Protein AF-A0A177AXA6-F1 (afdb_monomer_lite)

pLDDT: mean 79.51, std 19.59, range [40.03, 97.81]

Foldseek 3Di:
DDDDPDDPPPDQFLVVLVVVVVADQVVCVVVVAWDDGRFKIWGWWWWDDPQDTAIWIWMGGRVQQKIKTWHDDDPPPPDPGPIDIDGLVQWDAKFWDQDPVVVVVPDDPPDDDDRVVRVVVVVVVVPPPFRKIWMWTHTPVDIIIIIDRDPSVVVSVRSSSVVSVD

Structure (mmCIF, N/CA/C/O backbone):
data_AF-A0A177AXA6-F1
#
_entry.id   AF-A0A177AXA6-F1
#
loop_
_atom_site.group_PDB
_atom_site.id
_atom_site.type_symbol
_atom_site.label_atom_id
_atom_site.label_alt_id
_atom_site.label_comp_id
_atom_site.label_asym_id
_atom_site.label_entity_id
_atom_site.label_seq_id
_atom_site.pdbx_PDB_ins_code
_atom_site.Cartn_x
_atom_site.Cartn_y
_atom_site.Cartn_z
_atom_site.occupancy
_atom_site.B_iso_or_equiv
_atom_site.auth_seq_id
_atom_site.auth_comp_id
_atom_site.auth_asym_id
_atom_site.auth_atom_id
_atom_site.pdbx_PDB_model_num
ATOM 1 N N . LYS A 1 1 ? -30.230 -1.602 39.740 1.00 55.19 1 LYS A N 1
ATOM 2 C CA . LYS A 1 1 ? -29.034 -0.930 39.176 1.00 55.19 1 LYS A CA 1
ATOM 3 C C . LYS A 1 1 ? -28.275 -1.973 38.372 1.00 55.19 1 LYS A C 1
ATOM 5 O O . LYS A 1 1 ? -27.592 -2.794 38.962 1.00 55.19 1 LYS A O 1
ATOM 10 N N . SER A 1 2 ? -28.509 -2.015 37.066 1.00 48.44 2 SER A N 1
ATOM 11 C CA . SER A 1 2 ? -27.969 -3.035 36.165 1.00 48.44 2 SER A CA 1
ATOM 12 C C . SER A 1 2 ? -26.666 -2.500 35.579 1.00 48.44 2 SER A C 1
ATOM 14 O O . SER A 1 2 ? -26.687 -1.547 34.807 1.00 48.44 2 SER A O 1
ATOM 16 N N . SER A 1 3 ? -25.529 -3.045 36.005 1.00 54.12 3 SER A N 1
ATOM 17 C CA . SER A 1 3 ? -24.208 -2.679 35.494 1.00 54.12 3 SER A CA 1
ATOM 18 C C . SER A 1 3 ? -23.996 -3.319 34.123 1.00 54.12 3 SER A C 1
ATOM 20 O O . SER A 1 3 ? -23.671 -4.502 34.022 1.00 54.12 3 SER A O 1
ATOM 22 N N . THR A 1 4 ? -24.191 -2.549 33.057 1.00 54.25 4 THR A N 1
ATOM 23 C CA . THR A 1 4 ? -23.765 -2.930 31.709 1.00 54.25 4 THR A CA 1
ATOM 24 C C . THR A 1 4 ? -22.241 -2.878 31.647 1.00 54.25 4 THR A C 1
ATOM 26 O O . THR A 1 4 ? -21.653 -1.808 31.513 1.00 54.25 4 THR A O 1
ATOM 29 N N . SER A 1 5 ? -21.600 -4.040 31.782 1.00 56.09 5 SER A N 1
ATOM 30 C CA . SER A 1 5 ? -20.187 -4.235 31.455 1.00 56.09 5 SER A CA 1
ATOM 31 C C . SER A 1 5 ? -20.014 -4.012 29.950 1.00 56.09 5 SER A C 1
ATOM 33 O O . SER A 1 5 ? -20.332 -4.879 29.137 1.00 56.09 5 SER A O 1
ATOM 35 N N . SER A 1 6 ? -19.578 -2.814 29.561 1.00 59.69 6 SER A N 1
ATOM 36 C CA . SER A 1 6 ? -19.136 -2.547 28.197 1.00 59.69 6 SER A CA 1
ATOM 37 C C . SER A 1 6 ? -17.802 -3.258 28.007 1.00 59.69 6 SER A C 1
ATOM 39 O O . SER A 1 6 ? -16.778 -2.794 28.515 1.00 59.69 6 SER A O 1
ATOM 41 N N . LYS A 1 7 ? -17.806 -4.400 27.312 1.00 54.41 7 LYS A N 1
ATOM 42 C CA . LYS A 1 7 ? -16.556 -4.996 26.836 1.00 54.41 7 LYS A CA 1
ATOM 43 C C . LYS A 1 7 ? -15.801 -3.928 26.031 1.00 54.41 7 LYS A C 1
ATOM 45 O O . LYS A 1 7 ? -16.439 -3.238 25.229 1.00 54.41 7 LYS A O 1
ATOM 50 N N . PRO A 1 8 ? -14.490 -3.749 26.253 1.00 55.00 8 PRO A N 1
ATOM 51 C CA . PRO A 1 8 ? -13.704 -2.832 25.445 1.00 55.00 8 PRO A CA 1
ATOM 52 C C . PRO A 1 8 ? -13.837 -3.253 23.979 1.00 55.00 8 PRO A C 1
ATOM 54 O O . PRO A 1 8 ? -13.663 -4.424 23.649 1.00 55.00 8 PRO A O 1
ATOM 57 N N . LYS A 1 9 ? -14.211 -2.308 23.109 1.00 68.88 9 LYS A N 1
ATOM 58 C CA . LYS A 1 9 ? -14.113 -2.507 21.662 1.00 68.88 9 LYS A CA 1
ATOM 59 C C . LYS A 1 9 ? -12.630 -2.665 21.360 1.00 68.88 9 LYS A C 1
ATOM 61 O O . LYS A 1 9 ? -11.889 -1.697 21.508 1.00 68.88 9 LYS A O 1
ATOM 66 N N . GLU A 1 10 ? -12.203 -3.871 21.007 1.00 69.31 10 GLU A N 1
ATOM 67 C CA . GLU A 1 10 ? -10.844 -4.100 20.529 1.00 69.31 10 GLU A CA 1
ATOM 68 C C . GLU A 1 10 ? -10.620 -3.207 19.307 1.00 69.31 10 GLU A C 1
ATOM 70 O O . GLU A 1 10 ? -11.315 -3.303 18.295 1.00 69.31 10 GLU A O 1
ATOM 75 N N . THR A 1 11 ? -9.710 -2.248 19.444 1.00 84.44 11 THR A N 1
ATOM 76 C CA . THR A 1 11 ? -9.302 -1.377 18.348 1.00 84.44 11 THR A CA 1
ATOM 77 C C . THR A 1 11 ? -8.280 -2.124 17.508 1.00 84.44 11 THR A C 1
ATOM 79 O O . THR A 1 11 ? -7.268 -2.578 18.041 1.00 84.44 11 THR A O 1
ATOM 82 N N . PHE A 1 12 ? -8.540 -2.241 16.207 1.00 90.00 12 PHE A N 1
ATOM 83 C CA . PHE A 1 12 ? -7.602 -2.820 15.249 1.00 90.00 12 PHE A CA 1
ATOM 84 C C . PHE A 1 12 ? -6.217 -2.160 15.358 1.00 90.00 12 PHE A C 1
ATOM 86 O O . PHE A 1 12 ? -6.114 -0.933 15.417 1.00 90.00 12 PHE A O 1
ATOM 93 N N . SER A 1 13 ? -5.170 -2.987 15.356 1.00 94.75 13 SER A N 1
ATOM 94 C CA . SER A 1 13 ? -3.766 -2.574 15.341 1.00 94.75 13 SER A CA 1
ATOM 95 C C . SER A 1 13 ? -3.093 -3.166 14.108 1.00 94.75 13 SER A C 1
ATOM 97 O O . SER A 1 13 ? -2.923 -4.383 14.002 1.00 94.75 13 SER A O 1
ATOM 99 N N . LEU A 1 14 ? -2.686 -2.296 13.184 1.00 95.12 14 LEU A N 1
ATOM 100 C CA . LEU A 1 14 ? -1.983 -2.668 11.962 1.00 95.12 14 LEU A CA 1
ATOM 101 C C . LEU A 1 14 ? -0.643 -3.334 12.283 1.00 95.12 14 LEU A C 1
ATOM 103 O O . LEU A 1 14 ? -0.285 -4.327 11.663 1.00 95.12 14 LEU A O 1
ATOM 107 N N . ILE A 1 15 ? 0.084 -2.834 13.285 1.00 95.75 15 ILE A N 1
ATOM 108 C CA . ILE A 1 15 ? 1.371 -3.410 13.693 1.00 95.75 15 ILE A CA 1
ATOM 109 C C . ILE A 1 15 ? 1.182 -4.850 14.176 1.00 95.75 15 ILE A C 1
ATOM 111 O O . ILE A 1 15 ? 1.921 -5.739 13.752 1.00 95.75 15 ILE A O 1
ATOM 115 N N . ASN A 1 16 ? 0.189 -5.096 15.034 1.00 95.44 16 ASN A N 1
ATOM 116 C CA . ASN A 1 16 ? -0.087 -6.443 15.527 1.00 95.44 16 ASN A CA 1
ATOM 117 C C . ASN A 1 16 ? -0.559 -7.361 14.400 1.00 95.44 16 ASN A C 1
ATOM 119 O O . ASN A 1 16 ? -0.058 -8.478 14.297 1.00 95.44 16 ASN A O 1
ATOM 123 N N . TYR A 1 17 ? -1.444 -6.872 13.525 1.00 95.38 17 TYR A N 1
ATOM 124 C CA . TYR A 1 17 ? -1.865 -7.599 12.331 1.00 95.38 17 TYR A CA 1
ATOM 125 C C . TYR A 1 17 ? -0.646 -8.037 11.507 1.00 95.38 17 TYR A C 1
ATOM 127 O O . TYR A 1 17 ? -0.452 -9.222 11.271 1.00 95.38 17 TYR A O 1
ATOM 135 N N . LEU A 1 18 ? 0.260 -7.123 11.160 1.00 96.19 18 LEU A N 1
ATOM 136 C CA . LEU A 1 18 ? 1.423 -7.450 10.331 1.00 96.19 18 LEU A CA 1
ATOM 137 C C . LEU A 1 18 ? 2.415 -8.398 11.016 1.00 96.19 18 LEU A C 1
ATOM 139 O O . LEU A 1 18 ? 2.984 -9.269 10.356 1.00 96.19 18 LEU A O 1
ATOM 143 N N . LYS A 1 19 ? 2.594 -8.281 12.336 1.00 95.44 19 LYS A N 1
ATOM 144 C CA . LYS A 1 19 ? 3.411 -9.224 13.113 1.00 95.44 19 LYS A CA 1
ATOM 145 C C . LYS A 1 19 ? 2.839 -10.643 13.077 1.00 95.44 19 LYS A C 1
ATOM 147 O O . LYS A 1 19 ? 3.616 -11.589 12.989 1.00 95.44 19 LYS A O 1
ATOM 152 N N . LEU A 1 20 ? 1.511 -10.804 13.089 1.00 95.25 20 LEU A N 1
ATOM 153 C CA . LEU A 1 20 ? 0.863 -12.118 12.950 1.00 95.25 20 LEU A CA 1
ATOM 154 C C . LEU A 1 20 ? 1.142 -12.765 11.584 1.00 95.25 20 LEU A C 1
ATOM 156 O O . LEU A 1 20 ? 1.255 -13.985 11.505 1.00 95.25 20 LEU A O 1
ATOM 160 N N . PHE A 1 21 ? 1.329 -11.959 10.536 1.00 94.38 21 PHE A N 1
ATOM 161 C CA . PHE A 1 21 ? 1.751 -12.415 9.204 1.00 94.38 21 PHE A CA 1
ATOM 162 C C . PHE A 1 21 ? 3.278 -12.586 9.066 1.00 94.38 21 PHE A C 1
ATOM 164 O O . PHE A 1 21 ? 3.773 -12.901 7.985 1.00 94.38 21 PHE A O 1
ATOM 171 N N . GLY A 1 22 ? 4.040 -12.414 10.152 1.00 95.62 22 GLY A N 1
ATOM 172 C CA . GLY A 1 22 ? 5.487 -12.643 10.181 1.00 95.62 22 GLY A CA 1
ATOM 173 C C . GLY A 1 22 ? 6.335 -11.488 9.641 1.00 95.62 22 GLY A C 1
ATOM 174 O O . GLY A 1 22 ? 7.523 -11.680 9.378 1.00 95.62 22 GLY A O 1
ATOM 175 N N . HIS A 1 23 ? 5.768 -10.288 9.477 1.00 94.69 23 HIS A N 1
ATOM 176 C CA . HIS A 1 23 ? 6.529 -9.120 9.024 1.00 94.69 23 HIS A CA 1
ATOM 177 C C . HIS A 1 23 ? 7.425 -8.557 10.131 1.00 94.69 23 HIS A C 1
ATOM 179 O O . HIS A 1 23 ? 6.971 -8.285 11.244 1.00 94.69 23 HIS A O 1
ATOM 185 N N . ASN A 1 24 ? 8.696 -8.306 9.799 1.00 91.81 24 ASN A N 1
ATOM 186 C CA . ASN A 1 24 ? 9.634 -7.599 10.671 1.00 91.81 24 ASN A CA 1
ATOM 187 C C . ASN A 1 24 ? 9.585 -6.088 10.390 1.00 91.81 24 ASN A C 1
ATOM 189 O O . ASN A 1 24 ? 10.270 -5.592 9.498 1.00 91.81 24 ASN A O 1
ATOM 193 N N . ILE A 1 25 ? 8.742 -5.373 11.138 1.00 91.31 25 ILE A N 1
ATOM 194 C CA . ILE A 1 25 ? 8.475 -3.937 10.949 1.00 91.31 25 ILE A CA 1
ATOM 195 C C . ILE A 1 25 ? 9.743 -3.087 11.090 1.00 91.31 25 ILE A C 1
ATOM 197 O O . ILE A 1 25 ? 9.985 -2.221 10.249 1.00 91.31 25 ILE A O 1
ATOM 201 N N . ASP A 1 26 ? 10.582 -3.391 12.083 1.00 90.06 26 ASP A N 1
ATOM 202 C CA . ASP A 1 26 ? 11.789 -2.617 12.397 1.00 90.06 26 ASP A CA 1
ATOM 203 C C . ASP A 1 26 ? 12.769 -2.583 11.214 1.00 90.06 26 ASP A C 1
ATOM 205 O O . ASP A 1 26 ? 13.405 -1.561 10.944 1.00 90.06 26 ASP A O 1
ATOM 209 N N . LEU A 1 27 ? 12.847 -3.684 10.455 1.00 88.19 27 LEU A N 1
ATOM 210 C CA . LEU A 1 27 ? 13.677 -3.773 9.256 1.00 88.19 27 LEU A CA 1
ATOM 211 C C . LEU A 1 27 ? 13.224 -2.762 8.191 1.00 88.19 27 LEU A C 1
ATOM 213 O O . LEU A 1 27 ? 14.036 -1.973 7.710 1.00 88.19 27 LEU A O 1
ATOM 217 N N . TYR A 1 28 ? 11.929 -2.736 7.866 1.00 86.25 28 TYR A N 1
ATOM 218 C CA . TYR A 1 28 ? 11.390 -1.870 6.812 1.00 86.25 28 TYR A CA 1
ATOM 219 C C . TYR A 1 28 ? 11.507 -0.376 7.141 1.00 86.25 28 TYR A C 1
ATOM 221 O O . TYR A 1 28 ? 11.723 0.438 6.235 1.00 86.25 28 TYR A O 1
ATOM 229 N N . GLU A 1 29 ? 11.383 -0.016 8.423 1.00 86.19 29 GLU A N 1
ATOM 230 C CA . GLU A 1 29 ? 11.567 1.365 8.877 1.00 86.19 29 GLU A CA 1
ATOM 231 C C . GLU A 1 29 ? 13.038 1.789 8.848 1.00 86.19 29 GLU A C 1
ATOM 233 O O . GLU A 1 29 ? 13.343 2.907 8.423 1.00 86.19 29 GLU A O 1
ATOM 238 N N . SER A 1 30 ? 13.959 0.895 9.231 1.00 84.25 30 SER A N 1
ATOM 239 C CA . SER A 1 30 ? 15.403 1.168 9.224 1.00 84.25 30 SER A CA 1
ATOM 240 C C . SER A 1 30 ? 15.963 1.415 7.817 1.00 84.25 30 SER A C 1
ATOM 242 O O . SER A 1 30 ? 16.844 2.255 7.638 1.00 84.25 30 SER A O 1
ATOM 244 N N . GLU A 1 31 ? 15.397 0.755 6.801 1.00 82.44 31 GLU A N 1
ATOM 245 C CA . GLU A 1 31 ? 15.736 0.965 5.388 1.00 82.44 31 GLU A CA 1
ATOM 246 C C . GLU A 1 31 ? 15.109 2.249 4.807 1.00 82.44 31 GLU A C 1
ATOM 248 O O . GLU A 1 31 ? 15.38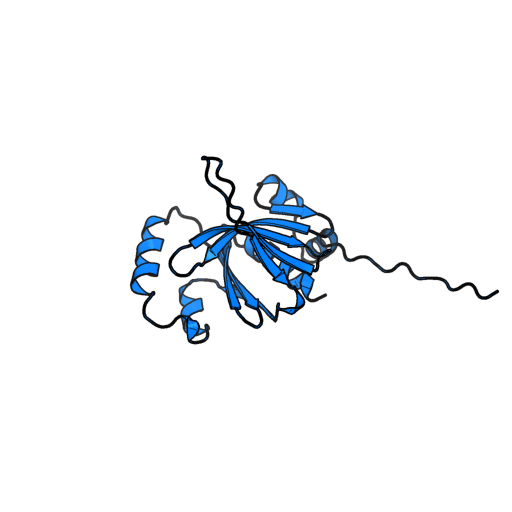2 2.620 3.665 1.00 82.44 31 GLU A O 1
ATOM 253 N N . GLY A 1 32 ? 14.255 2.945 5.570 1.00 80.50 32 GLY A N 1
ATOM 254 C CA . GLY A 1 32 ? 13.596 4.183 5.146 1.00 80.50 32 GLY A CA 1
ATOM 255 C C . GLY A 1 32 ? 12.584 4.000 4.009 1.00 80.50 32 GLY A C 1
ATOM 256 O O . GLY A 1 32 ? 12.179 4.983 3.384 1.00 80.50 32 GLY A O 1
ATOM 257 N N . LEU A 1 33 ? 12.174 2.761 3.727 1.00 78.81 33 LEU A N 1
ATOM 258 C CA . LEU A 1 33 ? 11.265 2.431 2.627 1.00 78.81 33 LEU A CA 1
ATOM 259 C C . LEU A 1 33 ? 9.807 2.719 2.995 1.00 78.81 33 LEU A C 1
ATOM 261 O O . LEU A 1 33 ? 9.030 3.208 2.165 1.00 78.81 33 LEU A O 1
ATOM 265 N N . ILE A 1 34 ? 9.443 2.399 4.238 1.00 91.12 34 ILE A N 1
ATOM 266 C CA . ILE A 1 34 ? 8.083 2.467 4.769 1.00 91.12 34 ILE A CA 1
ATOM 267 C C . ILE A 1 34 ? 8.139 2.968 6.218 1.00 91.12 34 ILE A C 1
ATOM 269 O O . ILE A 1 34 ? 9.089 2.688 6.936 1.00 91.12 34 ILE A O 1
ATOM 273 N N . LYS A 1 35 ? 7.120 3.716 6.648 1.00 94.19 35 LYS A N 1
ATOM 274 C CA . LYS A 1 35 ? 6.851 4.046 8.055 1.00 94.19 35 LYS A CA 1
ATOM 275 C C . LYS A 1 35 ? 5.485 3.503 8.442 1.00 94.19 35 LYS A C 1
ATOM 277 O O . LYS A 1 35 ? 4.517 3.738 7.708 1.00 94.19 35 LYS A O 1
ATOM 282 N N . ILE A 1 36 ? 5.400 2.814 9.574 1.00 95.12 36 ILE A N 1
ATOM 283 C CA . ILE A 1 36 ? 4.192 2.121 10.027 1.00 95.12 36 ILE A CA 1
ATOM 284 C C . ILE A 1 36 ? 3.850 2.587 11.442 1.00 95.12 36 ILE A C 1
ATOM 286 O O . ILE A 1 36 ? 4.673 2.579 12.346 1.00 95.12 36 ILE A O 1
ATOM 290 N N . SER A 1 37 ? 2.602 2.988 11.643 1.00 95.00 37 SER A N 1
ATOM 291 C CA . SER A 1 37 ? 2.006 3.227 12.953 1.00 95.00 37 SER A CA 1
ATOM 292 C C . SER A 1 37 ? 0.809 2.299 13.163 1.00 95.00 37 SER A C 1
ATOM 294 O O . SER A 1 37 ? 0.420 1.548 12.269 1.00 95.00 37 SER A O 1
ATOM 296 N N . GLU A 1 38 ? 0.193 2.369 14.343 1.00 95.00 38 GLU A N 1
ATOM 297 C CA . GLU A 1 38 ? -0.930 1.505 14.737 1.00 95.00 38 GLU A CA 1
ATOM 298 C C . GLU A 1 38 ? -2.090 1.463 13.736 1.00 95.00 38 GLU A C 1
ATOM 300 O O . GLU A 1 38 ? -2.763 0.447 13.616 1.00 95.00 38 GLU A O 1
ATOM 305 N N . THR A 1 39 ? -2.338 2.544 13.000 1.00 95.62 39 THR A N 1
ATOM 306 C CA . THR A 1 39 ? -3.465 2.632 12.060 1.00 95.62 39 THR A CA 1
ATOM 307 C C . THR A 1 39 ? -3.063 3.145 10.687 1.00 95.62 39 THR A C 1
ATOM 309 O O . THR A 1 39 ? -3.929 3.354 9.840 1.00 95.62 39 THR A O 1
ATOM 312 N N . ARG A 1 40 ? -1.773 3.383 10.436 1.00 96.00 40 ARG A N 1
ATOM 313 C CA . ARG A 1 40 ? -1.333 4.056 9.214 1.00 96.00 40 ARG A CA 1
ATOM 314 C C . ARG A 1 40 ? -0.018 3.495 8.705 1.00 96.00 40 ARG A C 1
ATOM 316 O O . ARG A 1 40 ? 0.898 3.243 9.473 1.00 96.00 40 ARG A O 1
ATOM 323 N N . CYS A 1 41 ? 0.101 3.378 7.392 1.00 97.00 41 CYS A N 1
ATOM 324 C CA . CYS A 1 41 ? 1.342 3.048 6.710 1.00 97.00 41 CYS A CA 1
ATOM 325 C C . CYS A 1 41 ? 1.602 4.064 5.595 1.00 97.00 41 CYS A C 1
ATOM 327 O O . CYS A 1 41 ? 0.683 4.453 4.871 1.00 97.00 41 CYS A O 1
ATOM 329 N N . ILE A 1 42 ? 2.848 4.511 5.455 1.00 96.00 42 ILE A N 1
ATOM 330 C CA . ILE A 1 42 ? 3.288 5.386 4.369 1.00 96.00 42 ILE A CA 1
ATOM 331 C C . ILE A 1 42 ? 4.607 4.892 3.791 1.00 96.00 42 ILE A C 1
ATOM 333 O O . ILE A 1 42 ? 5.546 4.615 4.527 1.00 96.00 42 ILE A O 1
ATOM 337 N N . GLY A 1 43 ? 4.718 4.850 2.467 1.00 94.19 43 GLY A N 1
ATOM 338 C CA . GLY A 1 43 ? 5.969 4.485 1.808 1.00 94.19 43 GLY A CA 1
ATOM 339 C C . GLY A 1 43 ? 6.011 4.889 0.345 1.00 94.19 43 GLY A C 1
ATOM 340 O O . GLY A 1 43 ? 4.991 5.246 -0.255 1.00 94.19 43 GLY A O 1
ATOM 341 N N . GLN A 1 44 ? 7.213 4.872 -0.227 1.00 92.00 44 GLN A N 1
ATOM 342 C CA . GLN A 1 44 ? 7.401 5.165 -1.645 1.00 92.00 44 GLN A CA 1
ATOM 343 C C . GLN A 1 44 ? 7.060 3.949 -2.506 1.00 92.00 44 GLN A C 1
ATOM 345 O O . GLN A 1 44 ? 7.421 2.818 -2.190 1.00 92.00 44 GLN A O 1
ATOM 350 N N . ILE A 1 45 ? 6.386 4.199 -3.625 1.00 93.31 45 ILE A N 1
ATOM 351 C CA . ILE A 1 45 ? 6.002 3.175 -4.592 1.00 93.31 45 ILE A CA 1
ATOM 352 C C . ILE A 1 45 ? 6.028 3.732 -6.012 1.00 93.31 45 ILE A C 1
ATOM 354 O O . ILE A 1 45 ? 5.872 4.939 -6.219 1.00 93.31 45 ILE A O 1
ATOM 358 N N . GLU A 1 46 ? 6.166 2.868 -7.011 1.00 93.31 46 GLU A N 1
ATOM 359 C CA . GLU A 1 46 ? 5.932 3.250 -8.399 1.00 93.31 46 GLU A CA 1
ATOM 360 C C . GLU A 1 46 ? 4.518 2.861 -8.820 1.00 93.31 46 GLU A C 1
ATOM 362 O O . GLU A 1 46 ? 4.106 1.711 -8.702 1.00 93.31 46 GLU A O 1
ATOM 367 N N . LYS A 1 47 ? 3.757 3.834 -9.327 1.00 92.88 47 LYS A N 1
ATOM 368 C CA . LYS A 1 47 ? 2.409 3.615 -9.858 1.00 92.88 47 LYS A CA 1
ATOM 369 C C . LYS A 1 47 ? 2.416 3.753 -11.371 1.00 92.88 47 LYS A C 1
ATOM 371 O O . LYS A 1 47 ? 2.913 4.754 -11.902 1.00 92.88 47 LYS A O 1
ATOM 376 N N . ARG A 1 48 ? 1.781 2.809 -12.066 1.00 91.00 48 ARG A N 1
ATOM 377 C CA . ARG A 1 48 ? 1.539 2.920 -13.505 1.00 91.00 48 ARG A CA 1
ATOM 378 C C . ARG A 1 48 ? 0.517 4.028 -13.778 1.00 91.00 48 ARG A C 1
ATOM 380 O O . ARG A 1 48 ? -0.602 4.028 -13.252 1.00 91.00 48 ARG A O 1
ATOM 387 N N . GLY A 1 49 ? 0.928 5.018 -14.566 1.00 87.38 49 GLY A N 1
ATOM 388 C CA . GLY A 1 49 ? 0.033 5.954 -15.245 1.00 87.38 49 GLY A CA 1
ATOM 389 C C . GLY A 1 49 ? -0.275 5.484 -16.667 1.00 87.38 49 GLY A C 1
ATOM 390 O O . GLY A 1 49 ? 0.107 4.387 -17.054 1.00 87.38 49 GLY A O 1
ATOM 391 N N . LYS A 1 50 ? -0.909 6.346 -17.472 1.00 82.12 50 LYS A N 1
ATOM 392 C CA . LYS A 1 50 ? -1.288 6.014 -18.857 1.00 82.12 50 LYS A CA 1
ATOM 393 C C . LYS A 1 50 ? -0.098 5.523 -19.698 1.00 82.12 50 LYS A C 1
ATOM 395 O O . LYS A 1 50 ? -0.177 4.479 -20.323 1.00 82.12 50 LYS A O 1
ATOM 400 N N . HIS A 1 51 ? 1.032 6.229 -19.636 1.00 79.94 51 HIS A N 1
ATOM 401 C CA . HIS A 1 51 ? 2.201 5.910 -20.470 1.00 79.94 51 HIS A CA 1
ATOM 402 C C . HIS A 1 51 ? 3.488 5.656 -19.673 1.00 79.94 51 HIS A C 1
ATOM 404 O O . HIS A 1 51 ? 4.423 5.049 -20.186 1.00 79.94 51 HIS A O 1
ATOM 410 N N . LEU A 1 52 ? 3.546 6.083 -18.408 1.00 85.50 52 LEU A N 1
ATOM 411 C CA . LEU A 1 52 ? 4.781 6.121 -17.622 1.00 85.50 52 LEU A CA 1
ATOM 412 C C . LEU A 1 52 ? 4.565 5.614 -16.199 1.00 85.50 52 LEU A C 1
ATOM 414 O O . LEU A 1 52 ? 3.504 5.829 -15.605 1.00 85.50 52 LEU A O 1
ATOM 418 N N . TRP A 1 53 ? 5.610 5.004 -15.648 1.00 86.94 53 TRP A N 1
ATOM 419 C CA . TRP A 1 53 ? 5.746 4.762 -14.216 1.00 86.94 53 TRP A CA 1
ATOM 420 C C . TRP A 1 53 ? 6.102 6.062 -13.511 1.00 86.94 53 TRP A C 1
ATOM 422 O O . TRP A 1 53 ? 6.882 6.866 -14.022 1.00 86.94 53 TRP A O 1
ATOM 432 N N . ARG A 1 54 ? 5.483 6.312 -12.358 1.00 88.25 54 ARG A N 1
ATOM 433 C CA . ARG A 1 54 ? 5.761 7.506 -11.559 1.00 88.25 54 ARG A CA 1
ATOM 434 C C . ARG A 1 54 ? 5.919 7.118 -10.104 1.00 88.25 54 ARG A C 1
ATOM 436 O O . ARG A 1 54 ? 5.037 6.458 -9.555 1.00 88.25 54 ARG A O 1
ATOM 443 N N . LYS A 1 55 ? 6.984 7.614 -9.477 1.00 90.25 55 LYS A N 1
ATOM 444 C CA . LYS A 1 55 ? 7.158 7.551 -8.027 1.00 90.25 55 LYS A CA 1
ATOM 445 C C . LYS A 1 55 ? 6.033 8.322 -7.333 1.00 90.25 55 LYS A C 1
ATOM 447 O O . LYS A 1 55 ? 5.6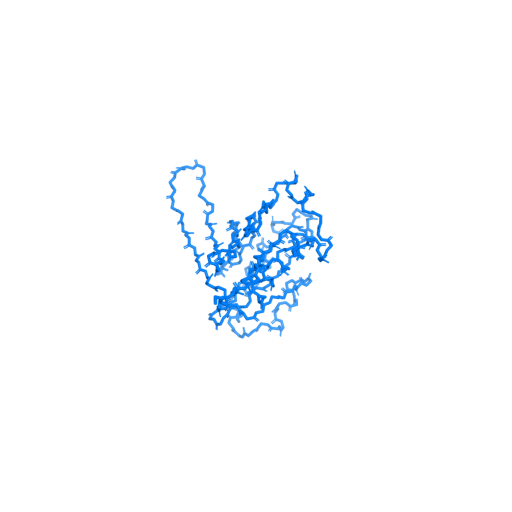78 9.437 -7.736 1.00 90.25 55 LYS A O 1
ATOM 452 N N . LYS A 1 56 ? 5.452 7.704 -6.313 1.00 92.25 56 LYS A N 1
ATOM 453 C CA . LYS A 1 56 ? 4.387 8.230 -5.459 1.00 92.25 56 LYS A CA 1
ATOM 454 C C . LYS A 1 56 ? 4.678 7.854 -4.016 1.00 92.25 56 LYS A C 1
ATOM 456 O O . LYS A 1 56 ? 5.361 6.868 -3.764 1.00 92.25 56 LYS A O 1
ATOM 461 N N . PHE A 1 57 ? 4.103 8.607 -3.090 1.00 92.62 57 PHE A N 1
ATOM 462 C CA . PHE A 1 57 ? 3.881 8.092 -1.746 1.00 92.62 57 PHE A CA 1
ATOM 463 C C . PHE A 1 57 ? 2.507 7.444 -1.709 1.00 92.62 57 PHE A C 1
ATOM 465 O O . PHE A 1 57 ? 1.516 8.102 -2.035 1.00 92.62 57 PHE A O 1
ATOM 472 N N . LEU A 1 58 ? 2.471 6.167 -1.347 1.00 96.06 58 LEU A N 1
ATOM 473 C CA . LEU A 1 58 ? 1.247 5.468 -0.997 1.00 96.06 58 LEU A CA 1
ATOM 474 C C . LEU A 1 58 ? 1.024 5.625 0.501 1.00 96.06 58 LEU A C 1
ATOM 476 O O . LEU A 1 58 ? 1.949 5.439 1.289 1.00 96.06 58 LEU A O 1
ATOM 480 N N . ILE A 1 59 ? -0.190 6.003 0.874 1.00 96.50 59 ILE A N 1
ATOM 481 C CA . ILE A 1 59 ? -0.624 6.119 2.259 1.00 96.50 59 ILE A CA 1
ATOM 482 C C . ILE A 1 59 ? -1.830 5.213 2.428 1.00 96.50 59 ILE A C 1
ATOM 484 O O . ILE A 1 59 ? -2.833 5.392 1.744 1.00 96.50 59 ILE A O 1
ATOM 488 N N . PHE A 1 60 ? -1.727 4.273 3.350 1.00 97.81 60 PHE A N 1
ATOM 489 C CA . PHE A 1 60 ? -2.840 3.490 3.856 1.00 97.81 60 PHE A CA 1
ATOM 490 C C . PHE A 1 60 ? -3.203 4.030 5.234 1.00 97.81 60 PHE A C 1
ATOM 492 O O . PHE A 1 60 ? -2.326 4.133 6.092 1.00 97.81 60 PHE A O 1
ATOM 499 N N . ASP A 1 61 ? -4.460 4.398 5.447 1.00 96.69 61 ASP A N 1
ATOM 500 C CA . ASP A 1 61 ? -4.927 4.962 6.709 1.00 96.69 61 ASP A CA 1
ATOM 501 C C . ASP A 1 61 ? -6.220 4.262 7.140 1.00 96.69 61 ASP A C 1
ATOM 503 O O . ASP A 1 61 ? -7.305 4.506 6.615 1.00 96.69 61 ASP A O 1
ATOM 507 N N . TYR A 1 62 ? -6.086 3.355 8.104 1.00 94.94 62 TYR A N 1
ATOM 508 C CA . TYR A 1 62 ? -7.176 2.543 8.628 1.00 94.94 62 TYR A CA 1
ATOM 509 C C . TYR A 1 62 ? -8.165 3.358 9.466 1.00 94.94 62 TYR A C 1
ATOM 511 O O . TYR A 1 62 ? -9.349 3.030 9.507 1.00 94.94 62 TYR A O 1
ATOM 519 N N . ALA A 1 63 ? -7.700 4.430 10.119 1.00 93.12 63 ALA A N 1
ATOM 520 C CA . ALA A 1 63 ? -8.555 5.286 10.937 1.00 93.12 63 ALA A CA 1
ATOM 521 C C . ALA A 1 63 ? -9.545 6.077 10.072 1.00 93.12 63 ALA A C 1
ATOM 523 O O . ALA A 1 63 ? -10.707 6.227 10.442 1.00 93.12 63 ALA A O 1
ATOM 524 N N . THR A 1 64 ? -9.089 6.548 8.911 1.00 95.12 64 THR A N 1
ATOM 525 C CA . THR A 1 64 ? -9.934 7.239 7.922 1.00 95.12 64 THR A CA 1
ATOM 526 C C . THR A 1 64 ? -10.549 6.300 6.883 1.00 95.12 64 THR A C 1
ATOM 528 O O . THR A 1 64 ? -11.442 6.725 6.158 1.00 95.12 64 THR A O 1
ATOM 531 N N . LYS A 1 65 ? -10.128 5.027 6.846 1.00 96.25 65 LYS A N 1
ATOM 532 C CA . LYS A 1 65 ? -10.536 4.013 5.858 1.00 96.25 65 LYS A CA 1
ATOM 533 C C . LYS A 1 65 ? -10.247 4.462 4.417 1.00 96.25 65 LYS A C 1
ATOM 535 O O . LYS A 1 65 ? -11.068 4.297 3.514 1.00 96.25 65 LYS A O 1
ATOM 540 N N . GLU A 1 66 ? -9.056 5.028 4.207 1.00 97.25 66 GLU A N 1
ATOM 541 C CA . GLU A 1 66 ? -8.624 5.597 2.928 1.00 97.25 66 GLU A CA 1
ATOM 542 C C . GLU A 1 66 ? -7.253 5.086 2.460 1.00 97.25 66 GLU A C 1
ATOM 544 O O . GLU A 1 66 ? -6.302 4.926 3.230 1.00 97.25 66 GLU A O 1
ATOM 549 N N . LEU A 1 67 ? -7.128 4.929 1.142 1.00 97.25 67 LEU A N 1
ATOM 550 C CA . LEU A 1 67 ? -5.883 4.737 0.410 1.00 97.25 67 LEU A CA 1
ATOM 551 C C . LEU A 1 67 ? -5.577 6.001 -0.403 1.00 97.25 67 LEU A C 1
ATOM 553 O O . LEU A 1 67 ? -6.375 6.425 -1.239 1.00 97.25 67 LEU A O 1
ATOM 557 N N . GLN A 1 68 ? -4.415 6.613 -0.197 1.00 96.06 68 GLN A N 1
ATOM 558 C CA . GLN A 1 68 ? -4.051 7.876 -0.838 1.00 96.06 68 GLN A CA 1
ATOM 559 C C . GLN A 1 68 ? -2.741 7.760 -1.617 1.00 96.06 68 GLN A C 1
ATOM 561 O O . GLN A 1 68 ? -1.779 7.140 -1.171 1.00 96.06 68 GLN A O 1
ATOM 566 N N . PHE A 1 69 ? -2.679 8.434 -2.763 1.00 94.56 69 PHE A N 1
ATOM 567 C CA . PHE A 1 69 ? -1.452 8.648 -3.521 1.00 94.56 69 PHE A CA 1
ATOM 568 C C . PHE A 1 69 ? -1.096 10.125 -3.514 1.00 94.56 69 PHE A C 1
ATOM 570 O O . PHE A 1 69 ? -1.868 10.962 -3.993 1.00 94.56 69 PHE A O 1
ATOM 577 N N . LEU A 1 70 ? 0.108 10.433 -3.040 1.00 90.88 70 LEU A N 1
ATOM 578 C CA . LEU A 1 70 ? 0.687 11.766 -3.142 1.00 90.88 70 LEU A CA 1
ATOM 579 C C . LEU A 1 70 ? 1.742 11.787 -4.243 1.00 90.88 70 LEU A C 1
ATOM 581 O O . LEU A 1 70 ? 2.607 10.913 -4.347 1.00 90.88 70 LEU A O 1
ATOM 585 N N . SER A 1 71 ? 1.652 12.800 -5.100 1.00 85.12 71 SER A N 1
ATOM 586 C CA . SER A 1 71 ? 2.697 13.094 -6.077 1.00 85.12 71 SER A CA 1
ATOM 587 C C . SER A 1 71 ? 3.873 13.752 -5.366 1.00 85.12 71 SER A C 1
ATOM 589 O O . SER A 1 71 ? 3.660 14.724 -4.649 1.00 85.12 71 SER A O 1
ATOM 591 N N . ASN A 1 72 ? 5.091 13.245 -5.574 1.00 69.12 72 ASN A N 1
ATOM 592 C CA . ASN A 1 72 ? 6.280 13.959 -5.125 1.00 69.12 72 ASN A CA 1
ATOM 593 C C . ASN A 1 72 ? 6.411 15.232 -5.976 1.00 69.12 72 ASN A C 1
ATOM 595 O O . ASN A 1 72 ? 6.369 15.146 -7.207 1.00 69.12 72 ASN A O 1
ATOM 599 N N . CYS A 1 73 ? 6.475 16.394 -5.331 1.00 50.44 73 CYS A N 1
ATOM 600 C CA . CYS A 1 73 ? 6.802 17.645 -6.002 1.00 50.44 73 CYS A CA 1
ATOM 601 C C . CYS A 1 73 ? 8.320 17.776 -6.038 1.00 50.44 73 CYS A C 1
ATOM 603 O O . CYS A 1 73 ? 8.985 17.566 -5.030 1.00 50.44 73 CYS A O 1
ATOM 605 N N . ASP A 1 74 ? 8.826 18.077 -7.225 1.00 46.88 74 ASP A N 1
ATOM 606 C CA . ASP A 1 74 ? 10.242 18.237 -7.530 1.00 46.88 74 ASP A CA 1
ATOM 607 C C . ASP A 1 74 ? 10.870 19.432 -6.784 1.00 46.88 74 ASP A C 1
ATOM 609 O O . ASP A 1 74 ? 10.157 20.333 -6.328 1.00 46.88 74 ASP A O 1
ATOM 613 N N . GLU A 1 75 ? 12.204 19.453 -6.724 1.00 43.09 75 GLU A N 1
ATOM 614 C CA . GLU A 1 75 ? 13.082 20.330 -5.916 1.00 43.09 75 GLU A CA 1
ATOM 615 C C . GLU A 1 75 ? 12.821 21.846 -6.053 1.00 43.09 75 GLU A C 1
ATOM 617 O O . GLU A 1 75 ? 13.207 22.636 -5.194 1.00 43.09 75 GLU A O 1
ATOM 622 N N . ASN A 1 76 ? 12.086 22.270 -7.083 1.00 51.00 76 ASN A N 1
ATOM 623 C CA . ASN A 1 76 ? 11.747 23.671 -7.355 1.00 51.00 76 ASN A CA 1
ATOM 624 C C . ASN A 1 76 ? 10.564 24.224 -6.533 1.00 51.00 76 ASN A C 1
ATOM 626 O O . ASN A 1 76 ? 10.019 25.279 -6.864 1.00 51.00 76 ASN A O 1
ATOM 630 N N . ASN A 1 77 ? 10.145 23.521 -5.475 1.00 47.84 77 ASN A N 1
ATOM 631 C CA . ASN A 1 77 ? 9.267 24.018 -4.406 1.00 47.84 77 ASN A CA 1
ATOM 632 C C . ASN A 1 77 ? 7.890 24.573 -4.846 1.00 47.84 77 ASN A C 1
ATOM 634 O O . ASN A 1 77 ? 7.191 25.234 -4.078 1.00 47.84 77 ASN A O 1
ATOM 638 N N . ARG A 1 78 ? 7.441 24.282 -6.075 1.00 49.94 78 ARG A N 1
ATOM 639 C CA . ARG A 1 78 ? 6.065 24.555 -6.521 1.00 49.94 78 ARG A CA 1
ATOM 640 C C . ARG A 1 78 ? 5.191 23.370 -6.136 1.00 49.94 78 ARG A C 1
ATOM 642 O O . ARG A 1 78 ? 4.926 22.476 -6.938 1.00 49.94 78 ARG A O 1
ATOM 649 N N . ILE A 1 79 ? 4.808 23.355 -4.863 1.00 51.47 79 ILE A N 1
ATOM 650 C CA . ILE A 1 79 ? 4.025 22.310 -4.200 1.00 51.47 79 ILE A CA 1
ATOM 651 C C . ILE A 1 79 ? 2.604 22.280 -4.787 1.00 51.47 79 ILE A C 1
ATOM 653 O O . ILE A 1 79 ? 1.681 22.930 -4.310 1.00 51.47 79 ILE A O 1
ATOM 657 N N . SER A 1 80 ? 2.419 21.507 -5.852 1.00 54.31 80 SER A N 1
ATOM 658 C CA . SER A 1 80 ? 1.118 21.013 -6.292 1.00 54.31 80 SER A CA 1
ATOM 659 C C . SER A 1 80 ? 1.005 19.564 -5.828 1.00 54.31 80 SER A C 1
ATOM 661 O O . SER A 1 80 ? 1.331 18.627 -6.560 1.00 54.31 80 SER A O 1
ATOM 663 N N . ILE A 1 81 ? 0.554 19.361 -4.587 1.00 66.62 81 ILE A N 1
ATOM 664 C CA . ILE A 1 81 ? 0.234 18.018 -4.092 1.00 66.62 81 ILE A CA 1
ATOM 665 C C . ILE A 1 81 ? -1.053 17.586 -4.789 1.00 66.62 81 ILE A C 1
ATOM 667 O O . ILE A 1 81 ? -2.160 17.764 -4.285 1.00 66.62 81 ILE A O 1
ATOM 671 N N . LYS A 1 82 ? -0.922 17.018 -5.991 1.00 76.62 82 LYS A N 1
ATOM 672 C CA . LYS A 1 82 ? -2.011 16.248 -6.589 1.00 76.62 82 LYS A CA 1
ATOM 673 C C . LYS A 1 82 ? -2.191 14.994 -5.741 1.00 76.62 82 LYS A C 1
ATOM 675 O O . LYS A 1 82 ? -1.407 14.047 -5.872 1.00 76.62 82 LYS A O 1
ATOM 680 N N . LYS A 1 83 ? -3.191 15.059 -4.860 1.00 87.44 83 LYS A N 1
ATOM 681 C CA . LYS A 1 83 ? -3.693 13.973 -4.020 1.00 87.44 83 LYS A CA 1
ATOM 682 C C . LYS A 1 83 ? -4.759 13.204 -4.791 1.00 87.44 83 LYS A C 1
ATOM 684 O O . LYS A 1 83 ? -5.639 13.801 -5.405 1.00 87.44 83 LYS A O 1
ATOM 689 N N . CYS A 1 84 ? -4.672 11.885 -4.755 1.00 92.69 84 CYS A N 1
ATOM 690 C CA . CYS A 1 84 ? -5.728 10.995 -5.213 1.00 92.69 84 CYS A CA 1
ATOM 691 C C . CYS A 1 84 ? -6.089 10.074 -4.050 1.00 92.69 84 CYS A C 1
ATOM 693 O O . CYS A 1 84 ? -5.184 9.469 -3.481 1.00 92.69 84 CYS A O 1
ATOM 695 N N . THR A 1 85 ? -7.367 10.014 -3.686 1.00 95.94 85 THR A N 1
ATOM 696 C CA . THR A 1 85 ? -7.878 9.233 -2.553 1.00 95.94 85 THR A CA 1
ATOM 697 C C . THR A 1 85 ? -8.867 8.195 -3.061 1.00 95.94 85 THR A C 1
ATOM 699 O O . THR A 1 85 ? -9.687 8.506 -3.924 1.00 95.94 85 THR A O 1
ATOM 702 N N . TYR A 1 86 ? -8.803 6.997 -2.495 1.00 96.62 86 TYR A N 1
ATOM 703 C CA . TYR A 1 86 ? -9.748 5.909 -2.696 1.00 96.62 86 TYR A CA 1
ATOM 704 C C . TYR A 1 86 ? -10.218 5.427 -1.325 1.00 96.62 86 TYR A C 1
ATOM 706 O O . TYR A 1 86 ? -9.390 5.207 -0.444 1.00 96.62 86 TYR A O 1
ATOM 714 N N . ALA A 1 87 ? -11.524 5.288 -1.131 1.00 97.19 87 ALA A N 1
ATOM 715 C CA . ALA A 1 87 ? -12.076 4.721 0.094 1.00 97.19 87 ALA A CA 1
ATOM 716 C C . ALA A 1 87 ? -11.935 3.187 0.092 1.00 97.19 87 ALA A C 1
ATOM 718 O O . ALA A 1 87 ? -11.854 2.567 -0.972 1.00 97.19 87 ALA A O 1
ATOM 719 N N . PHE A 1 88 ? -11.849 2.578 1.277 1.00 96.56 88 PHE A N 1
ATOM 720 C CA . PHE A 1 88 ? -11.666 1.126 1.413 1.00 96.56 88 PHE A CA 1
ATOM 721 C C . PHE A 1 88 ? -12.866 0.311 0.930 1.00 96.56 88 PHE A C 1
ATOM 723 O O . PHE A 1 88 ? -12.680 -0.814 0.487 1.00 96.56 88 PHE A O 1
ATOM 730 N N . ASP A 1 89 ? -14.073 0.873 0.966 1.00 96.94 89 ASP A N 1
ATOM 731 C CA . ASP A 1 89 ? -15.293 0.231 0.461 1.00 96.94 89 ASP A CA 1
ATOM 732 C C . ASP A 1 89 ? -15.263 -0.031 -1.055 1.00 96.94 89 ASP A C 1
ATOM 734 O O . ASP A 1 89 ? -16.011 -0.869 -1.550 1.00 96.94 89 ASP A O 1
ATOM 738 N N . LEU A 1 90 ? -14.378 0.651 -1.787 1.00 96.31 90 LEU A N 1
ATOM 739 C CA . LEU A 1 90 ? -14.135 0.408 -3.206 1.00 96.31 90 LEU A CA 1
ATOM 740 C C . LEU A 1 90 ? -13.127 -0.716 -3.460 1.00 96.31 90 LEU A C 1
ATOM 742 O O . LEU A 1 90 ? -12.949 -1.079 -4.621 1.00 96.31 90 LEU A O 1
ATOM 746 N N . LEU A 1 91 ? -12.414 -1.211 -2.442 1.00 96.94 91 LEU A N 1
ATOM 747 C CA . LEU A 1 91 ? -11.441 -2.288 -2.609 1.00 96.94 91 LEU A CA 1
ATOM 748 C C . LEU A 1 91 ? -12.171 -3.601 -2.886 1.00 96.94 91 LEU A C 1
ATOM 750 O O . LEU A 1 91 ? -13.074 -3.989 -2.153 1.00 96.94 91 LEU A O 1
ATOM 754 N N . GLU A 1 92 ? -11.740 -4.305 -3.928 1.00 95.88 92 GLU A N 1
ATOM 755 C CA . GLU A 1 92 ? -12.267 -5.628 -4.262 1.00 95.88 92 GLU A CA 1
ATOM 756 C C . GLU A 1 92 ? -11.244 -6.726 -3.986 1.00 95.88 92 GLU A C 1
ATOM 758 O O . GLU A 1 92 ? -11.607 -7.773 -3.462 1.00 95.88 92 GLU A O 1
ATOM 763 N N . ASP A 1 93 ? -9.976 -6.514 -4.362 1.00 94.81 93 ASP A N 1
ATOM 764 C CA . ASP A 1 93 ? -8.937 -7.539 -4.221 1.00 94.81 93 ASP A CA 1
ATOM 765 C C . ASP A 1 93 ? -7.511 -6.980 -4.409 1.00 94.81 93 ASP A C 1
ATOM 767 O O . ASP A 1 93 ? -7.312 -5.867 -4.917 1.00 94.81 93 ASP A O 1
ATOM 771 N N . VAL A 1 94 ? -6.507 -7.782 -4.039 1.00 95.06 94 VAL A N 1
ATOM 772 C CA . VAL A 1 94 ? -5.077 -7.485 -4.184 1.00 95.06 94 VAL A CA 1
ATOM 773 C C . VAL A 1 94 ? -4.288 -8.715 -4.649 1.00 95.06 94 VAL A C 1
ATOM 775 O O . VAL A 1 94 ? -4.217 -9.737 -3.957 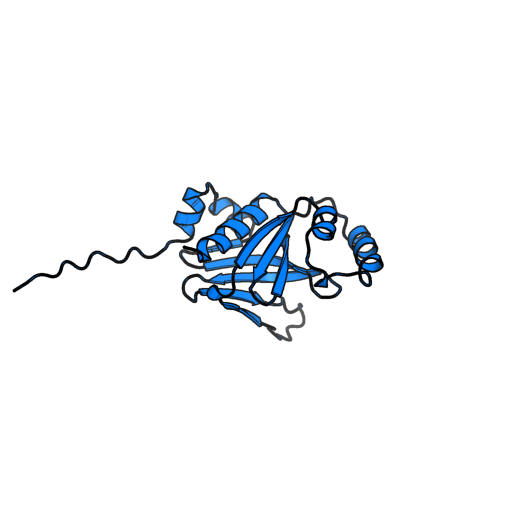1.00 95.06 94 VAL A O 1
ATOM 778 N N . TYR A 1 95 ? -3.589 -8.576 -5.779 1.00 91.88 95 TYR A N 1
ATOM 779 C CA . TYR A 1 95 ? -2.878 -9.669 -6.457 1.00 91.88 95 TYR A CA 1
ATOM 780 C C . TYR A 1 95 ? -1.389 -9.374 -6.641 1.00 91.88 95 TYR A C 1
ATOM 782 O O . TYR A 1 95 ? -1.027 -8.255 -6.992 1.00 91.88 95 TYR A O 1
ATOM 790 N N . ALA A 1 96 ? -0.541 -10.393 -6.494 1.00 90.00 96 ALA A N 1
ATOM 791 C CA . ALA A 1 96 ? 0.868 -10.339 -6.887 1.00 90.00 96 ALA A CA 1
ATOM 792 C C . ALA A 1 96 ? 1.045 -10.877 -8.310 1.00 90.00 96 ALA A C 1
ATOM 794 O O . ALA A 1 96 ? 0.402 -11.859 -8.676 1.00 90.00 96 ALA A O 1
ATOM 795 N N . TYR A 1 97 ? 1.971 -10.288 -9.063 1.00 83.75 97 TYR A N 1
ATOM 796 C CA . TYR A 1 97 ? 2.399 -10.765 -10.377 1.00 83.75 97 TYR A CA 1
ATOM 797 C C . TYR A 1 97 ? 3.905 -11.006 -10.371 1.00 83.75 97 TYR A C 1
ATOM 799 O O . TYR A 1 97 ? 4.670 -10.207 -9.822 1.00 83.75 97 TYR A O 1
ATOM 807 N N . LYS A 1 98 ? 4.348 -12.115 -10.974 1.00 68.19 98 LYS A N 1
ATOM 808 C CA . LYS A 1 98 ? 5.778 -12.456 -11.014 1.00 68.19 98 LYS A CA 1
ATOM 809 C C . LYS A 1 98 ? 6.507 -11.698 -12.116 1.00 68.19 98 LYS A C 1
ATOM 811 O O . LYS A 1 98 ? 7.706 -11.453 -11.992 1.00 68.19 98 LYS A O 1
ATOM 816 N N . SER A 1 99 ? 5.801 -11.325 -13.181 1.00 69.19 99 SER A N 1
ATOM 817 C CA . SER A 1 99 ? 6.340 -10.534 -14.286 1.00 69.19 99 SER A CA 1
ATOM 818 C C . SER A 1 99 ? 5.247 -9.729 -14.994 1.00 69.19 99 SER A C 1
ATOM 820 O O . SER A 1 99 ? 4.055 -9.968 -14.811 1.00 69.19 99 SER A O 1
ATOM 822 N N . PHE A 1 100 ? 5.663 -8.767 -15.825 1.00 65.62 100 PHE A N 1
ATOM 823 C CA . PHE A 1 100 ? 4.752 -8.039 -16.714 1.00 65.62 100 PHE A CA 1
ATOM 824 C C . PHE A 1 100 ? 4.084 -8.938 -17.748 1.00 65.62 100 PHE A C 1
ATOM 826 O O . PHE A 1 100 ? 2.946 -8.671 -18.119 1.00 65.62 100 PHE A O 1
ATOM 833 N N . ASP A 1 101 ? 4.776 -9.987 -18.186 1.00 65.94 101 ASP A N 1
ATOM 834 C CA . ASP A 1 101 ? 4.256 -10.904 -19.199 1.00 65.94 101 ASP A CA 1
ATOM 835 C C . ASP A 1 101 ? 3.004 -11.638 -18.682 1.00 65.94 101 ASP A C 1
ATOM 837 O O . ASP A 1 101 ? 2.087 -11.901 -19.447 1.00 65.94 101 ASP A O 1
ATOM 841 N N . GLU A 1 102 ? 2.906 -11.874 -17.367 1.00 63.03 102 GLU A N 1
ATOM 842 C CA . GLU A 1 102 ? 1.719 -12.469 -16.731 1.00 63.03 102 GLU A CA 1
ATOM 843 C C . GLU A 1 102 ? 0.529 -11.498 -16.605 1.00 63.03 102 GLU A C 1
ATOM 845 O O . GLU A 1 102 ? -0.596 -11.939 -16.382 1.00 63.03 102 GLU A O 1
ATOM 850 N N . ILE A 1 103 ? 0.749 -10.182 -16.718 1.00 64.31 103 ILE A N 1
ATOM 851 C CA . ILE A 1 103 ? -0.320 -9.171 -16.596 1.00 64.31 103 ILE A CA 1
ATOM 852 C C . ILE A 1 103 ? -1.144 -9.092 -17.890 1.00 64.31 103 ILE A C 1
ATOM 854 O O . ILE A 1 103 ? -2.324 -8.744 -17.846 1.00 64.31 103 ILE A O 1
ATOM 858 N N . ASP A 1 104 ? -0.540 -9.420 -19.036 1.00 57.44 104 ASP A N 1
ATOM 859 C CA . ASP A 1 104 ? -1.155 -9.257 -20.360 1.00 57.44 104 ASP A CA 1
ATOM 860 C C . ASP A 1 104 ? -2.296 -10.264 -20.607 1.00 57.44 104 ASP A C 1
ATOM 862 O O . ASP A 1 104 ? -3.346 -9.909 -21.142 1.00 57.44 104 ASP A O 1
ATOM 866 N N . ASP A 1 105 ? -2.145 -11.501 -20.123 1.00 53.59 105 ASP A N 1
ATOM 867 C CA . ASP A 1 105 ? -3.126 -12.571 -20.351 1.00 53.59 105 ASP A CA 1
ATOM 868 C C . ASP A 1 105 ? -4.348 -12.507 -19.412 1.00 53.59 105 ASP A C 1
ATOM 870 O O . ASP A 1 105 ? -5.401 -13.068 -19.726 1.00 53.59 105 ASP A O 1
ATOM 874 N N . SER A 1 106 ? -4.241 -11.832 -18.260 1.00 52.56 106 SER A N 1
ATOM 875 C CA . SER A 1 106 ? -5.275 -11.844 -17.211 1.00 52.56 106 SER A CA 1
ATOM 876 C C . SER A 1 106 ? -6.050 -10.532 -17.052 1.00 52.56 106 SER A C 1
ATOM 878 O O . SER A 1 106 ? -7.100 -10.520 -16.399 1.00 52.56 106 SER A O 1
ATOM 880 N N . MET A 1 107 ? -5.576 -9.415 -17.618 1.00 57.25 107 MET A N 1
ATOM 881 C CA . MET A 1 107 ? -6.261 -8.132 -17.455 1.00 57.25 107 MET A CA 1
ATOM 882 C C . MET A 1 107 ? -7.460 -7.981 -18.406 1.00 57.25 107 MET A C 1
ATOM 884 O O . MET A 1 107 ? -7.340 -8.201 -19.613 1.00 57.25 107 MET A O 1
ATOM 888 N N . PRO A 1 108 ? -8.627 -7.515 -17.910 1.00 51.00 108 PRO A N 1
ATOM 889 C CA . PRO A 1 108 ? -9.744 -7.128 -18.767 1.00 51.00 108 PRO A CA 1
ATOM 890 C C . PRO A 1 108 ? -9.280 -6.105 -19.812 1.00 51.00 108 PRO A C 1
ATOM 892 O O . PRO A 1 108 ? -8.437 -5.266 -19.503 1.00 51.00 108 PRO A O 1
ATOM 895 N N . ASN A 1 109 ? -9.873 -6.145 -21.014 1.00 50.44 109 ASN A N 1
ATOM 896 C CA . ASN A 1 109 ? -9.530 -5.420 -22.259 1.00 50.44 109 ASN A CA 1
ATOM 897 C C . ASN A 1 109 ? -9.255 -3.892 -22.187 1.00 50.44 109 ASN A C 1
ATOM 899 O O . ASN A 1 109 ? -9.044 -3.264 -23.224 1.00 50.44 109 ASN A O 1
ATOM 903 N N . TYR A 1 110 ? -9.230 -3.281 -21.005 1.00 48.28 110 TYR A N 1
ATOM 904 C CA . TYR A 1 110 ? -8.829 -1.902 -20.735 1.00 48.28 110 TYR A CA 1
ATOM 905 C C . TYR A 1 110 ? -7.388 -1.563 -21.168 1.00 48.28 110 TYR A C 1
ATOM 907 O O . TYR A 1 110 ? -7.061 -0.385 -21.292 1.00 48.28 110 TYR A O 1
ATOM 915 N N . PHE A 1 111 ? -6.539 -2.569 -21.423 1.00 50.97 111 PHE A N 1
ATOM 916 C CA . PHE A 1 111 ? -5.122 -2.404 -21.788 1.00 50.97 111 PHE A CA 1
ATOM 917 C C . PHE A 1 111 ? -4.790 -2.664 -23.269 1.00 50.97 111 PHE A C 1
ATOM 919 O O . PHE A 1 111 ? -3.619 -2.654 -23.639 1.00 50.97 111 PHE A O 1
ATOM 926 N N . ARG A 1 112 ? -5.777 -2.880 -24.153 1.00 46.47 112 ARG A N 1
ATOM 927 C CA . ARG A 1 112 ? -5.487 -3.396 -25.504 1.00 46.47 112 ARG A CA 1
ATOM 928 C C . ARG A 1 112 ? -4.617 -2.483 -26.397 1.00 46.47 112 ARG A C 1
ATOM 930 O O . ARG A 1 112 ? -4.985 -1.369 -26.774 1.00 46.47 112 ARG A O 1
ATOM 937 N N . ALA A 1 113 ? -3.523 -3.093 -26.863 1.00 42.47 113 ALA A N 1
ATOM 938 C CA . ALA A 1 113 ? -2.866 -3.004 -28.175 1.00 42.47 113 ALA A CA 1
ATOM 939 C C . ALA A 1 113 ? -2.084 -1.735 -28.569 1.00 42.47 113 ALA A C 1
ATOM 941 O O . ALA A 1 113 ? -1.123 -1.853 -29.328 1.00 42.47 113 ALA A O 1
ATOM 942 N N . SER A 1 114 ? -2.398 -0.544 -28.056 1.00 43.53 114 SER A N 1
ATOM 943 C CA . SER A 1 114 ? -1.722 0.686 -28.535 1.00 43.53 114 SER A CA 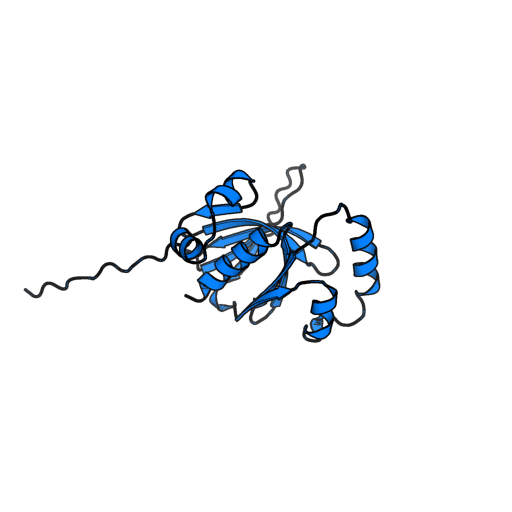1
ATOM 944 C C . SER A 1 114 ? -0.457 1.061 -27.748 1.00 43.53 114 SER A C 1
ATOM 946 O O . SER A 1 114 ? 0.439 1.706 -28.289 1.00 43.53 114 SER A O 1
ATOM 948 N N . ASP A 1 115 ? -0.348 0.629 -26.488 1.00 47.50 115 ASP A N 1
ATOM 949 C CA . ASP A 1 115 ? 0.752 1.004 -25.583 1.00 47.50 115 ASP A CA 1
ATOM 950 C C . ASP A 1 115 ? 1.901 -0.035 -25.531 1.00 47.50 115 ASP A C 1
ATOM 952 O O . ASP A 1 115 ? 2.968 0.239 -24.971 1.00 47.50 115 ASP A O 1
ATOM 956 N N . HIS A 1 116 ? 1.745 -1.207 -26.167 1.00 46.00 116 HIS A N 1
ATOM 957 C CA . HIS A 1 116 ? 2.691 -2.336 -26.065 1.00 46.00 116 HIS A CA 1
ATOM 958 C C . HIS A 1 116 ? 4.092 -2.023 -26.620 1.00 46.00 116 HIS A C 1
ATOM 960 O O . HIS A 1 116 ? 5.096 -2.454 -26.052 1.00 46.00 116 HIS A O 1
ATOM 966 N N . LYS A 1 117 ? 4.201 -1.221 -27.691 1.00 44.66 117 LYS A N 1
ATOM 967 C CA . LYS A 1 117 ? 5.512 -0.857 -28.269 1.00 44.66 117 LYS A CA 1
ATOM 968 C C . LYS A 1 117 ? 6.309 0.131 -27.408 1.00 44.66 117 LYS A C 1
ATOM 970 O O . LYS A 1 117 ? 7.537 0.145 -27.485 1.00 44.66 117 LYS A O 1
ATOM 975 N N . GLN A 1 118 ? 5.658 0.940 -26.569 1.00 45.69 118 GLN A N 1
ATOM 976 C CA . GLN A 1 118 ? 6.368 1.901 -25.711 1.00 45.69 118 GLN A CA 1
ATOM 977 C C . GLN A 1 118 ? 6.798 1.299 -24.368 1.00 45.69 118 GLN A C 1
ATOM 979 O O . GLN A 1 118 ? 7.843 1.685 -23.845 1.00 45.69 118 GLN A O 1
ATOM 984 N N . ILE A 1 119 ? 6.051 0.325 -23.835 1.00 46.03 119 ILE A N 1
ATOM 985 C CA . ILE A 1 119 ? 6.352 -0.304 -22.537 1.00 46.03 119 ILE A CA 1
ATOM 986 C C . ILE A 1 119 ? 7.653 -1.113 -22.599 1.00 46.03 119 ILE A C 1
ATOM 988 O O . ILE A 1 119 ? 8.523 -0.926 -21.748 1.00 46.03 119 ILE A O 1
ATOM 992 N N . SER A 1 120 ? 7.827 -1.936 -23.638 1.00 43.00 120 SER A N 1
ATOM 993 C CA . SER A 1 120 ? 9.051 -2.727 -23.831 1.00 43.00 120 SER A CA 1
ATOM 994 C C . SER A 1 120 ? 10.293 -1.834 -23.986 1.00 43.00 120 SER A C 1
ATOM 996 O O . SER A 1 120 ? 11.334 -2.099 -23.392 1.00 43.00 120 SER A O 1
ATOM 998 N N . THR A 1 121 ? 10.166 -0.708 -24.696 1.00 43.56 121 THR A N 1
ATOM 999 C CA . THR A 1 121 ? 11.307 0.161 -25.026 1.00 43.56 121 THR A CA 1
ATOM 1000 C C . THR A 1 121 ? 11.764 1.037 -23.847 1.00 43.56 121 THR A C 1
ATOM 1002 O O . THR A 1 121 ? 12.963 1.223 -23.659 1.00 43.56 121 THR A O 1
ATOM 1005 N N . MET A 1 122 ? 10.850 1.534 -23.002 1.00 42.97 122 MET A N 1
ATOM 1006 C CA . MET A 1 122 ? 11.215 2.364 -21.837 1.00 42.97 122 MET A CA 1
ATOM 1007 C C . MET A 1 122 ? 11.762 1.564 -20.645 1.00 42.97 122 MET A C 1
ATOM 1009 O O . MET A 1 122 ? 12.560 2.090 -19.869 1.00 42.97 122 MET A O 1
ATOM 1013 N N . LEU A 1 123 ? 11.383 0.290 -20.507 1.00 44.19 123 LEU A N 1
ATOM 1014 C CA . LEU A 1 123 ? 11.887 -0.582 -19.439 1.00 44.19 123 LEU A CA 1
ATOM 1015 C C . LEU A 1 123 ? 13.324 -1.054 -19.688 1.00 44.19 123 LEU A C 1
ATOM 1017 O O . LEU A 1 123 ? 14.027 -1.385 -18.739 1.00 44.19 123 LEU A O 1
ATOM 1021 N N . ILE A 1 124 ? 13.790 -1.051 -20.942 1.00 46.78 124 ILE A N 1
ATOM 1022 C CA . ILE A 1 124 ? 15.177 -1.404 -21.281 1.00 46.78 124 ILE A CA 1
ATOM 1023 C C . ILE A 1 124 ? 16.157 -0.328 -20.780 1.00 46.78 124 ILE A C 1
ATOM 1025 O O . ILE A 1 124 ? 17.268 -0.669 -20.380 1.00 46.78 124 ILE A O 1
ATOM 1029 N N . SER A 1 125 ? 15.738 0.942 -20.702 1.00 40.03 125 SER A N 1
ATOM 1030 C CA . SER A 1 125 ? 16.586 2.039 -20.208 1.00 40.03 125 SER A CA 1
ATOM 1031 C C . SER A 1 125 ? 16.685 2.156 -18.680 1.00 40.03 125 SER A C 1
ATOM 1033 O O . SER A 1 125 ? 17.598 2.816 -18.196 1.00 40.03 125 SER A O 1
ATOM 1035 N N . SER A 1 126 ? 15.800 1.513 -17.908 1.00 43.75 126 SER A N 1
ATOM 1036 C CA . SER A 1 126 ? 15.825 1.525 -16.431 1.00 43.75 126 SER A CA 1
ATOM 1037 C C . SER A 1 126 ? 16.385 0.233 -15.810 1.00 43.75 126 SER A C 1
ATOM 1039 O O . SER A 1 126 ? 16.244 0.013 -14.609 1.00 43.75 126 SER A O 1
ATOM 1041 N N . ARG A 1 127 ? 17.048 -0.620 -16.612 1.00 43.66 127 ARG A N 1
ATOM 1042 C CA . ARG A 1 127 ? 17.647 -1.919 -16.231 1.00 43.66 127 ARG A CA 1
ATOM 1043 C C . ARG A 1 127 ? 18.904 -1.823 -15.350 1.00 43.66 127 ARG A C 1
ATOM 1045 O O . ARG A 1 127 ? 19.869 -2.555 -15.563 1.00 43.66 127 ARG A O 1
ATOM 1052 N N . SER A 1 128 ? 18.911 -1.001 -14.308 1.00 41.91 128 SER A N 1
ATOM 1053 C CA . SER A 1 128 ? 19.854 -1.220 -13.204 1.00 41.91 128 SER A CA 1
ATOM 1054 C C . SER A 1 128 ? 19.318 -2.346 -12.305 1.00 41.91 128 SER A C 1
ATOM 1056 O O . SER A 1 128 ? 18.663 -2.091 -11.300 1.00 41.91 128 SER A O 1
ATOM 1058 N N . SER A 1 129 ? 19.529 -3.590 -12.752 1.00 48.59 129 SER A N 1
ATOM 1059 C CA . SER A 1 129 ? 19.729 -4.844 -11.990 1.00 48.59 129 SER A CA 1
ATOM 1060 C C . SER A 1 129 ? 18.784 -5.292 -10.850 1.00 48.59 129 SER A C 1
ATOM 1062 O O . SER A 1 129 ? 19.004 -6.376 -10.312 1.00 48.59 129 SER A O 1
ATOM 1064 N N . GLY A 1 130 ? 17.741 -4.555 -10.468 1.00 58.41 130 GLY A N 1
ATOM 1065 C CA . GLY A 1 130 ? 16.785 -4.978 -9.433 1.00 58.41 130 GLY A CA 1
ATOM 1066 C C . GLY A 1 130 ? 15.620 -5.797 -9.999 1.00 58.41 130 GLY A C 1
ATOM 1067 O O . GLY A 1 130 ? 14.998 -5.385 -10.977 1.00 58.41 130 GLY A O 1
ATOM 1068 N N . LYS A 1 131 ? 15.291 -6.942 -9.384 1.00 64.69 131 LYS A N 1
ATOM 1069 C CA . LYS A 1 131 ? 14.036 -7.661 -9.665 1.00 64.69 131 LYS A CA 1
ATOM 1070 C C . LYS A 1 131 ? 12.868 -6.791 -9.199 1.00 64.69 131 LYS A C 1
ATOM 1072 O O . LYS A 1 131 ? 12.622 -6.680 -8.005 1.00 64.69 131 LYS A O 1
ATOM 1077 N N . GLN A 1 132 ? 12.185 -6.155 -10.140 1.00 82.06 132 GLN A N 1
ATOM 1078 C CA . GLN A 1 132 ? 10.981 -5.381 -9.866 1.00 82.06 132 GLN A CA 1
ATOM 1079 C C . GLN A 1 132 ? 9.823 -6.320 -9.509 1.00 82.06 132 GLN A C 1
ATOM 1081 O O . GLN A 1 132 ? 9.593 -7.304 -10.209 1.00 82.06 132 GLN A O 1
ATOM 1086 N N . CYS A 1 133 ? 9.103 -6.015 -8.429 1.00 90.31 133 CYS A N 1
ATOM 1087 C CA . CYS A 1 133 ? 7.956 -6.799 -7.965 1.00 90.31 133 CYS A CA 1
ATOM 1088 C C . CYS A 1 133 ? 6.674 -6.002 -8.206 1.00 90.31 133 CYS A C 1
ATOM 1090 O O . CYS A 1 133 ? 6.584 -4.849 -7.779 1.00 90.31 133 CYS A O 1
ATOM 1092 N N . ILE A 1 134 ? 5.702 -6.590 -8.907 1.00 91.81 134 ILE A N 1
ATOM 1093 C CA . ILE A 1 134 ? 4.478 -5.903 -9.335 1.00 91.81 134 ILE A CA 1
ATOM 1094 C C . ILE A 1 134 ? 3.285 -6.496 -8.603 1.00 91.81 134 ILE A C 1
ATOM 1096 O O . ILE A 1 134 ? 3.115 -7.712 -8.547 1.00 91.81 134 ILE A O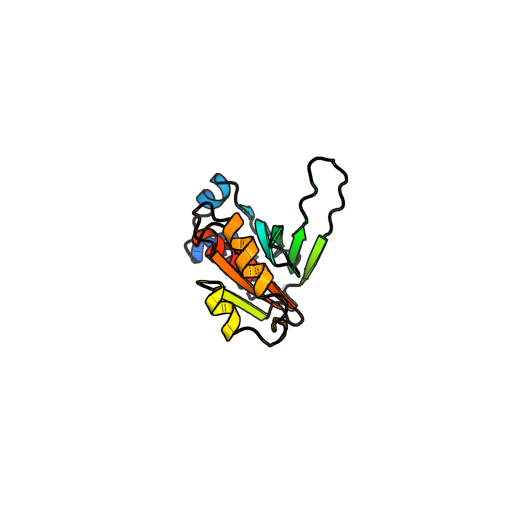 1
ATOM 1100 N N . PHE A 1 135 ? 2.416 -5.628 -8.107 1.00 94.56 135 PHE A N 1
ATOM 1101 C CA . PHE A 1 135 ? 1.127 -6.030 -7.573 1.00 94.56 135 PHE A CA 1
ATOM 1102 C C . PHE A 1 135 ? 0.025 -5.103 -8.063 1.00 94.56 135 PHE A C 1
ATOM 1104 O O . PHE A 1 135 ? 0.259 -3.976 -8.512 1.00 94.56 135 PHE A O 1
ATOM 1111 N N . ILE A 1 136 ? -1.197 -5.608 -8.000 1.00 94.06 136 ILE A N 1
ATOM 1112 C CA . ILE A 1 136 ? -2.387 -4.930 -8.481 1.00 94.06 136 ILE A CA 1
ATOM 1113 C C . ILE A 1 136 ? -3.365 -4.772 -7.327 1.00 94.06 136 ILE A C 1
ATOM 1115 O O . ILE A 1 136 ? -3.640 -5.734 -6.617 1.00 94.06 136 ILE A O 1
ATOM 1119 N N . ILE A 1 137 ? -3.918 -3.568 -7.188 1.00 95.75 137 ILE A N 1
ATOM 1120 C CA . ILE A 1 137 ? -5.094 -3.301 -6.360 1.00 95.75 137 ILE A CA 1
ATOM 1121 C C . ILE A 1 137 ? -6.281 -3.152 -7.301 1.00 95.75 137 ILE A C 1
ATOM 1123 O O . ILE A 1 137 ? -6.290 -2.262 -8.161 1.00 95.75 137 ILE A O 1
ATOM 1127 N N . LYS A 1 138 ? -7.274 -4.021 -7.147 1.00 94.25 138 LYS A N 1
ATOM 1128 C CA . LYS A 1 138 ? -8.531 -3.935 -7.880 1.00 94.25 138 LYS A CA 1
ATOM 1129 C C . LYS A 1 138 ? -9.527 -3.140 -7.047 1.00 94.25 138 LYS A C 1
ATOM 1131 O O . LYS A 1 138 ? -9.816 -3.515 -5.913 1.00 94.25 138 LYS A O 1
ATOM 1136 N N . LEU A 1 139 ? -10.028 -2.047 -7.614 1.00 94.19 139 LEU A N 1
ATOM 1137 C CA . LEU A 1 139 ? -11.174 -1.317 -7.086 1.00 94.19 139 LEU A CA 1
ATOM 1138 C C . LEU A 1 139 ? -12.366 -1.462 -8.030 1.00 94.19 139 LEU A C 1
ATOM 1140 O O . LEU A 1 139 ? -12.183 -1.741 -9.217 1.00 94.19 139 LEU A O 1
ATOM 1144 N N . THR A 1 140 ? -13.571 -1.183 -7.536 1.00 92.69 140 THR A N 1
ATOM 1145 C CA . THR A 1 140 ? -14.826 -1.328 -8.298 1.00 92.69 140 THR A CA 1
ATOM 1146 C C . THR A 1 140 ? -14.823 -0.615 -9.651 1.00 92.69 140 THR A C 1
ATOM 1148 O O . THR A 1 140 ? -15.425 -1.083 -10.615 1.00 92.69 140 THR A O 1
ATOM 1151 N N . ASN A 1 141 ? -14.139 0.524 -9.757 1.00 90.44 141 ASN A N 1
ATOM 1152 C CA . ASN A 1 141 ? -14.128 1.365 -10.955 1.00 90.44 141 ASN A CA 1
ATOM 1153 C C . ASN A 1 141 ? -12.746 1.528 -11.606 1.00 90.44 141 ASN A C 1
ATOM 1155 O O . ASN A 1 141 ? -12.643 2.153 -12.664 1.00 90.44 141 ASN A O 1
ATOM 1159 N N . ILE A 1 142 ? -11.675 1.030 -10.985 1.00 91.69 142 ILE A N 1
ATOM 1160 C CA . ILE A 1 142 ? -10.313 1.227 -11.482 1.00 91.69 142 ILE A CA 1
ATOM 1161 C C . ILE A 1 142 ? -9.379 0.126 -10.997 1.00 91.69 142 ILE A C 1
ATOM 1163 O O . ILE A 1 142 ? -9.516 -0.410 -9.904 1.00 91.69 142 ILE A O 1
ATOM 1167 N N . ILE A 1 143 ? -8.365 -0.165 -11.805 1.00 90.88 143 ILE A N 1
ATOM 1168 C CA . ILE A 1 143 ? -7.280 -1.063 -11.433 1.00 90.88 143 ILE A CA 1
ATOM 1169 C C . ILE A 1 143 ? -6.001 -0.246 -11.261 1.00 90.88 143 ILE A C 1
ATOM 1171 O O . ILE A 1 143 ? -5.621 0.544 -12.133 1.00 90.88 143 ILE A O 1
ATOM 1175 N N . LEU A 1 144 ? -5.334 -0.411 -10.120 1.00 93.62 144 LEU A N 1
ATOM 1176 C CA . LEU A 1 144 ? -4.070 0.249 -9.816 1.00 93.62 144 LEU A CA 1
ATOM 1177 C C . LEU A 1 144 ? -2.940 -0.766 -9.940 1.00 93.62 144 LEU A C 1
ATOM 1179 O O . LEU A 1 144 ? -2.856 -1.696 -9.148 1.00 93.62 144 LEU A O 1
ATOM 1183 N N . VAL A 1 145 ? -2.051 -0.556 -10.908 1.00 93.06 145 VAL A N 1
ATOM 1184 C CA . VAL A 1 145 ? -0.841 -1.369 -11.074 1.00 93.06 145 VAL A CA 1
ATOM 1185 C C . VAL A 1 145 ? 0.324 -0.665 -10.386 1.00 93.06 145 VAL A C 1
ATOM 1187 O O . VAL A 1 145 ? 0.622 0.502 -10.684 1.00 93.06 145 VAL A O 1
ATOM 1190 N N . LEU A 1 146 ? 0.949 -1.364 -9.445 1.00 94.88 146 LEU A N 1
ATOM 1191 C CA . LEU A 1 146 ? 1.945 -0.842 -8.520 1.00 94.88 146 LEU A CA 1
ATOM 1192 C C . LEU A 1 146 ? 3.206 -1.699 -8.535 1.00 94.88 146 LEU A C 1
ATOM 1194 O O . LEU A 1 146 ? 3.152 -2.889 -8.823 1.00 94.88 146 LEU A O 1
ATOM 1198 N N . MET A 1 147 ? 4.344 -1.088 -8.224 1.00 93.50 147 MET A N 1
ATOM 1199 C CA . MET A 1 147 ? 5.641 -1.750 -8.266 1.00 93.50 147 MET A CA 1
ATOM 1200 C C . MET A 1 147 ? 6.535 -1.329 -7.100 1.00 93.50 147 MET A C 1
ATOM 1202 O O . MET A 1 147 ? 6.601 -0.148 -6.744 1.00 93.50 147 MET A O 1
ATOM 1206 N N . THR A 1 148 ? 7.241 -2.308 -6.534 1.00 92.25 148 THR A N 1
ATOM 1207 C CA . THR A 1 148 ? 8.216 -2.155 -5.447 1.00 92.25 148 THR A CA 1
ATOM 1208 C C . THR A 1 148 ? 9.587 -2.690 -5.864 1.00 92.25 148 THR A C 1
ATOM 1210 O O . THR A 1 148 ? 9.736 -3.395 -6.865 1.00 92.25 148 THR A O 1
ATOM 1213 N N . GLN A 1 149 ? 10.611 -2.347 -5.079 1.00 88.38 149 GLN A N 1
ATOM 1214 C CA . GLN A 1 149 ? 11.994 -2.771 -5.329 1.00 88.38 149 GLN A CA 1
ATOM 1215 C C . GLN A 1 149 ? 12.276 -4.211 -4.890 1.00 88.38 149 GLN A C 1
ATOM 1217 O O . GLN A 1 149 ? 13.202 -4.833 -5.402 1.00 88.38 149 GLN A O 1
ATOM 1222 N N . THR A 1 150 ? 11.519 -4.724 -3.917 1.00 88.69 150 THR A N 1
ATOM 1223 C CA . THR A 1 150 ? 11.729 -6.054 -3.345 1.00 88.69 150 THR A CA 1
ATOM 1224 C C . THR A 1 150 ? 10.403 -6.772 -3.117 1.00 88.69 150 THR A C 1
ATOM 1226 O 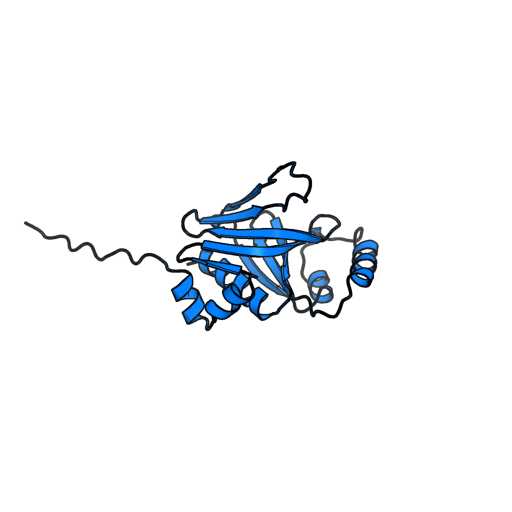O . THR A 1 150 ? 9.362 -6.151 -2.865 1.00 88.69 150 THR A O 1
ATOM 1229 N N . GLN A 1 151 ? 10.462 -8.104 -3.153 1.00 90.25 151 GLN A N 1
ATOM 1230 C CA . GLN A 1 151 ? 9.322 -8.980 -2.883 1.00 90.25 151 GLN A CA 1
ATOM 1231 C C . GLN A 1 151 ? 8.797 -8.799 -1.453 1.00 90.25 151 GLN A C 1
ATOM 1233 O O . GLN A 1 151 ? 7.591 -8.814 -1.241 1.00 90.25 151 GLN A O 1
ATOM 1238 N N . SER A 1 152 ? 9.693 -8.592 -0.482 1.00 91.12 152 SER A N 1
ATOM 1239 C CA . SER A 1 152 ? 9.325 -8.391 0.925 1.00 91.12 152 SER A CA 1
ATOM 1240 C C . SER A 1 152 ? 8.447 -7.151 1.095 1.00 91.12 152 SER A C 1
ATOM 1242 O O . SER A 1 152 ? 7.390 -7.215 1.712 1.00 91.12 152 SER A O 1
ATOM 1244 N N . VAL A 1 153 ? 8.835 -6.042 0.455 1.00 92.56 153 VAL A N 1
ATOM 1245 C CA . VAL A 1 153 ? 8.072 -4.785 0.467 1.00 92.56 153 VAL A CA 1
ATOM 1246 C C . VAL A 1 153 ? 6.741 -4.931 -0.272 1.00 92.56 153 VAL A C 1
ATOM 1248 O O . VAL A 1 153 ? 5.743 -4.356 0.155 1.00 92.56 153 VAL A O 1
ATOM 1251 N N . MET A 1 154 ? 6.695 -5.712 -1.358 1.00 94.94 154 MET A N 1
ATOM 1252 C CA . MET A 1 154 ? 5.433 -6.019 -2.040 1.00 94.94 154 MET A CA 1
ATOM 1253 C C . MET A 1 154 ? 4.481 -6.794 -1.127 1.00 94.94 154 MET A C 1
ATOM 1255 O O . MET A 1 154 ? 3.337 -6.382 -0.959 1.00 94.94 154 MET A O 1
ATOM 1259 N N . ASN A 1 155 ? 4.956 -7.884 -0.519 1.00 94.81 155 ASN A N 1
ATOM 1260 C CA . ASN A 1 155 ? 4.156 -8.710 0.383 1.00 94.81 155 ASN A CA 1
ATOM 1261 C C . ASN A 1 155 ? 3.632 -7.882 1.562 1.00 94.81 155 ASN A C 1
ATOM 1263 O O . ASN A 1 155 ? 2.447 -7.948 1.870 1.00 94.81 155 ASN A O 1
ATOM 1267 N N . LEU A 1 156 ? 4.489 -7.041 2.153 1.00 96.00 156 LEU A N 1
ATOM 1268 C CA . LEU A 1 156 ? 4.096 -6.115 3.212 1.00 96.00 156 LEU A CA 1
ATOM 1269 C C . LEU A 1 156 ? 2.941 -5.208 2.764 1.00 96.00 156 LEU A C 1
ATOM 1271 O O . LEU A 1 156 ? 1.921 -5.145 3.441 1.00 96.00 156 LEU A O 1
ATOM 1275 N N . TRP A 1 157 ? 3.061 -4.536 1.615 1.00 97.50 157 TRP A N 1
ATOM 1276 C CA . TRP A 1 157 ? 1.980 -3.689 1.099 1.00 97.50 157 TRP A CA 1
ATOM 1277 C C . TRP A 1 157 ? 0.691 -4.462 0.846 1.00 97.50 157 TRP A C 1
ATOM 1279 O O . TRP A 1 157 ? -0.385 -3.964 1.168 1.00 97.50 157 TRP A O 1
ATOM 1289 N N . MET A 1 158 ? 0.785 -5.661 0.275 1.00 97.38 158 MET A N 1
ATOM 1290 C CA . MET A 1 158 ? -0.389 -6.482 0.001 1.00 97.38 158 MET A CA 1
ATOM 1291 C C . MET A 1 158 ? -1.124 -6.864 1.282 1.00 97.38 158 MET A C 1
ATOM 1293 O O . MET A 1 158 ? -2.345 -6.745 1.323 1.00 97.38 158 MET A O 1
ATOM 1297 N N . ASP A 1 159 ? -0.403 -7.260 2.329 1.00 97.50 159 ASP A N 1
ATOM 1298 C CA . ASP A 1 159 ? -1.016 -7.626 3.606 1.00 97.50 159 ASP A CA 1
ATOM 1299 C C . ASP A 1 159 ? -1.594 -6.403 4.326 1.00 97.50 159 ASP A C 1
ATOM 1301 O O . ASP A 1 159 ? -2.696 -6.486 4.862 1.00 97.50 159 ASP A O 1
ATOM 1305 N N . ILE A 1 160 ? -0.926 -5.245 4.250 1.00 97.31 160 ILE A N 1
ATOM 1306 C CA . ILE A 1 160 ? -1.472 -3.965 4.729 1.00 97.31 160 ILE A CA 1
ATOM 1307 C C . ILE A 1 160 ? -2.800 -3.652 4.042 1.00 97.31 160 ILE A C 1
ATOM 1309 O O . ILE A 1 160 ? -3.775 -3.334 4.708 1.00 97.31 160 ILE A O 1
ATOM 1313 N N . ILE A 1 161 ? -2.864 -3.753 2.713 1.00 97.81 161 ILE A N 1
ATOM 1314 C CA . ILE A 1 161 ? -4.094 -3.435 1.979 1.00 97.81 161 ILE A CA 1
ATOM 1315 C C . ILE A 1 161 ? -5.178 -4.472 2.275 1.00 97.81 161 ILE A C 1
ATOM 1317 O O . ILE A 1 161 ? -6.334 -4.098 2.438 1.00 97.81 161 ILE A O 1
ATOM 1321 N N . ARG A 1 162 ? -4.822 -5.757 2.402 1.00 96.56 162 ARG A N 1
ATOM 1322 C CA . ARG A 1 162 ? -5.776 -6.807 2.784 1.00 96.56 162 ARG A CA 1
ATOM 1323 C C . ARG A 1 162 ? -6.360 -6.604 4.171 1.00 96.56 162 ARG A C 1
ATOM 1325 O O . ARG A 1 162 ? -7.517 -6.939 4.384 1.00 96.56 162 ARG A O 1
ATOM 1332 N N . SER A 1 163 ? -5.615 -5.979 5.077 1.00 96.25 163 SER A N 1
ATOM 1333 C CA . SER A 1 163 ? -6.134 -5.635 6.397 1.00 96.25 163 SER A CA 1
ATOM 1334 C C . SER A 1 163 ? -7.315 -4.655 6.340 1.00 96.25 163 SER A C 1
ATOM 1336 O O . SER A 1 163 ? -7.956 -4.440 7.360 1.00 96.25 163 SER A O 1
ATOM 1338 N N . ALA A 1 164 ? -7.602 -4.020 5.195 1.00 94.88 164 ALA A N 1
ATOM 1339 C CA . ALA A 1 164 ? -8.801 -3.202 5.013 1.00 94.88 164 ALA A CA 1
ATOM 1340 C C . ALA A 1 164 ? -10.102 -4.015 4.930 1.00 94.88 164 ALA A C 1
ATOM 1342 O O . ALA A 1 164 ? -11.167 -3.421 5.102 1.00 94.88 164 ALA A O 1
ATOM 1343 N N . PHE A 1 165 ? -10.015 -5.317 4.637 1.00 91.94 165 PHE A N 1
ATOM 1344 C CA . PHE A 1 165 ? -11.168 -6.216 4.526 1.00 91.94 165 PHE A CA 1
ATOM 1345 C C . PHE A 1 165 ? -11.625 -6.790 5.877 1.00 91.94 165 PHE A C 1
ATOM 1347 O O . PHE A 1 165 ? -12.691 -7.399 5.935 1.00 91.94 165 PHE A O 1
ATOM 1354 N N . GLU A 1 166 ? -10.833 -6.584 6.933 1.00 85.62 166 GLU A N 1
ATOM 1355 C CA . GLU A 1 166 ? -11.165 -6.903 8.330 1.00 85.62 166 GLU A CA 1
ATOM 1356 C C . GLU A 1 166 ? -11.998 -5.780 8.982 1.00 85.62 166 GLU A C 1
ATOM 1358 O O . GLU A 1 166 ? -12.917 -6.105 9.769 1.00 85.62 166 GLU A O 1
#

Radius of gyration: 18.36 Å; chains: 1; bounding box: 49×37×68 Å

Organism: NCBI:txid1819745

Sequence (166 aa):
KSSTSSKPKETFSLINYLKLFGHNIDLYESEGLIKISETRCIGQIEKRGKHLWRKKFLIFDYATKELQFLSNCDENNRISIKKCTYAFDLLEDVYAYKSFDEIDDSMPNYFRASDHKQISTMLISSRSSGKQCIFIIKLTNIILVLMTQTQSVMNLWMDIIRSAFE

Secondary structure (DSSP, 8-state):
-------------HHHHHHHTT--HHHHHHTTSEEE-SSEEEEEEEEE-SS-EEEEEEEEETTTTEEEEEEPPPTT------EEEEEGGGEEEEEEES-SHHHHHHS-GGG-SSSHHHHHHHHHTT-SS---EEEEEEETTEEEEEEESSHHHHHHHHHHHHGGG-